Protein AF-A0A351L209-F1 (afdb_monomer_lite)

pLDDT: mean 91.15, std 6.73, range [57.88, 97.81]

Secondary structure (DSSP, 8-state):
-EEEEEEGGGEEEEEE-SSTTEEEEEESSGGGSS--EEEEEEEHHHHHHHHHHHHHTTSGGG--EEEEEESSPPEEEEETTEEEEEEEEEEEEEEE--

Foldseek 3Di:
DDKDKDKLLQFDDWAQDPPNQWIKTWGACGVVPRAIEIAGGDGNVVSVVSVVLNVVVVPVQSIWMKMFDWPDDWDWDADPVGIHTYTYGHPDIDTDDD

Radius of gyration: 12.68 Å; chains: 1; bounding box: 31×31×28 Å

Sequence (98 aa):
MQSIITKTSQVAKVEFKTDPNSSNVAFKNWNNTGKVLLIANVPSGIASTLALLAQYTPFPFFDKELYIEIEQNPVEAKDTSGSYYVTKYGGRIEIRNY

Structure (mmCIF, N/CA/C/O backbone):
data_AF-A0A351L209-F1
#
_entry.id   AF-A0A351L209-F1
#
loop_
_atom_site.group_PDB
_atom_site.id
_atom_site.type_symbol
_atom_site.label_atom_id
_atom_site.label_alt_id
_atom_site.label_comp_id
_atom_site.label_asym_id
_atom_site.label_entity_id
_atom_site.label_seq_id
_atom_site.pdbx_PDB_ins_code
_atom_site.Cartn_x
_atom_site.Cartn_y
_atom_site.Cartn_z
_atom_site.occupancy
_atom_site.B_iso_or_equiv
_atom_site.auth_seq_id
_atom_site.auth_comp_id
_atom_site.auth_asym_id
_atom_site.auth_atom_id
_atom_site.pdbx_PDB_model_num
ATOM 1 N N . MET A 1 1 ? 10.228 -10.129 9.380 1.00 81.44 1 MET A N 1
ATOM 2 C CA . MET A 1 1 ? 9.034 -10.021 8.523 1.00 81.44 1 MET A CA 1
ATOM 3 C C . MET A 1 1 ? 7.803 -9.958 9.402 1.00 81.44 1 MET A C 1
ATOM 5 O O . MET A 1 1 ? 7.702 -10.735 10.346 1.00 81.44 1 MET A O 1
ATOM 9 N N . GLN A 1 2 ? 6.922 -9.006 9.121 1.00 90.19 2 GLN A N 1
ATOM 10 C CA . GLN A 1 2 ? 5.646 -8.803 9.805 1.00 90.19 2 GLN A CA 1
ATOM 11 C C . GLN A 1 2 ? 4.546 -8.716 8.746 1.00 90.19 2 GLN A C 1
ATOM 13 O O . GLN A 1 2 ? 4.808 -8.325 7.611 1.00 90.19 2 GLN A O 1
ATOM 18 N N . SER A 1 3 ? 3.315 -9.047 9.118 1.00 91.12 3 SER A N 1
ATOM 19 C CA . SER A 1 3 ? 2.140 -8.792 8.298 1.00 91.12 3 SER A CA 1
ATOM 20 C C . SER A 1 3 ? 1.315 -7.626 8.814 1.00 91.12 3 SER A C 1
ATOM 22 O O . SER A 1 3 ? 1.124 -7.474 10.022 1.00 91.12 3 SER A O 1
ATOM 24 N N . ILE A 1 4 ? 0.748 -6.868 7.888 1.00 92.62 4 ILE A N 1
ATOM 25 C CA . ILE A 1 4 ? -0.236 -5.833 8.172 1.00 92.62 4 ILE A CA 1
ATOM 26 C C . ILE A 1 4 ? -1.544 -6.170 7.462 1.00 92.62 4 ILE A C 1
ATOM 28 O O . ILE A 1 4 ? -1.541 -6.727 6.363 1.00 92.62 4 ILE A O 1
ATOM 32 N N . ILE A 1 5 ? -2.657 -5.821 8.100 1.00 93.06 5 ILE A N 1
ATOM 33 C CA . ILE A 1 5 ? -3.994 -5.962 7.529 1.00 93.06 5 ILE A CA 1
ATOM 34 C C . ILE A 1 5 ? -4.546 -4.559 7.306 1.00 93.06 5 ILE A C 1
ATOM 36 O O . ILE A 1 5 ? -4.507 -3.711 8.196 1.00 93.06 5 ILE A O 1
ATOM 40 N N . THR A 1 6 ? -5.023 -4.305 6.096 1.00 92.50 6 THR A N 1
ATOM 41 C CA . THR A 1 6 ? -5.639 -3.038 5.701 1.00 92.50 6 THR A CA 1
ATOM 42 C C . THR A 1 6 ? -6.752 -3.306 4.692 1.00 92.50 6 THR A C 1
ATOM 44 O O . THR A 1 6 ? -7.186 -4.445 4.527 1.00 92.50 6 THR A O 1
ATOM 47 N N . LYS A 1 7 ? -7.257 -2.268 4.030 1.00 92.44 7 LYS A N 1
ATOM 48 C CA . LYS A 1 7 ? -8.288 -2.388 2.999 1.00 92.44 7 LYS A CA 1
ATOM 49 C C . LYS A 1 7 ? -7.912 -1.618 1.750 1.00 92.44 7 LYS A C 1
ATOM 51 O O . LYS A 1 7 ? -7.161 -0.644 1.815 1.00 92.44 7 LYS A O 1
ATOM 56 N N . THR A 1 8 ? -8.478 -2.009 0.617 1.00 92.38 8 THR A N 1
ATOM 57 C CA . THR A 1 8 ? -8.318 -1.277 -0.646 1.00 92.38 8 THR A CA 1
ATOM 58 C C . THR A 1 8 ? -8.766 0.180 -0.531 1.00 92.38 8 THR A C 1
ATOM 60 O O . THR A 1 8 ? -8.112 1.057 -1.086 1.00 92.38 8 THR A O 1
ATOM 63 N N . SER A 1 9 ? -9.796 0.474 0.269 1.00 91.81 9 SER A N 1
ATOM 64 C CA . SER A 1 9 ? -10.272 1.836 0.543 1.00 91.81 9 SER A CA 1
ATOM 65 C C . SER A 1 9 ? -9.261 2.701 1.292 1.00 91.81 9 SER A C 1
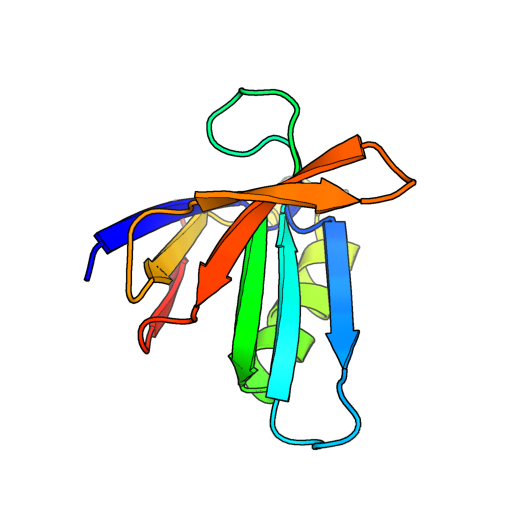ATOM 67 O O . SER A 1 9 ? -9.386 3.930 1.301 1.00 91.81 9 SER A O 1
ATOM 69 N N . GLN A 1 10 ? -8.261 2.083 1.927 1.00 93.56 10 GLN A N 1
ATOM 70 C CA . GLN A 1 10 ? -7.171 2.778 2.603 1.00 93.56 10 GLN A CA 1
ATOM 71 C C . GLN A 1 10 ? -6.022 3.126 1.662 1.00 93.56 10 GLN A C 1
ATOM 73 O O . GLN A 1 10 ? -5.192 3.943 2.042 1.00 93.56 10 GLN A O 1
ATOM 78 N N . VAL A 1 11 ? -5.963 2.581 0.444 1.00 94.88 11 VAL A N 1
ATOM 79 C CA . VAL A 1 11 ? -4.959 2.998 -0.543 1.00 94.88 11 VAL A CA 1
ATOM 80 C C . VAL A 1 11 ? -5.184 4.479 -0.862 1.00 94.88 11 VAL A C 1
ATOM 82 O O . VAL A 1 11 ? -6.247 4.882 -1.328 1.00 94.88 11 VAL A O 1
ATOM 85 N N . ALA A 1 12 ? -4.185 5.301 -0.559 1.00 93.56 12 ALA A N 1
ATOM 86 C CA . ALA A 1 12 ? -4.230 6.749 -0.718 1.00 93.56 12 ALA A CA 1
ATOM 87 C C . ALA A 1 12 ? -3.535 7.200 -2.003 1.00 93.56 12 AL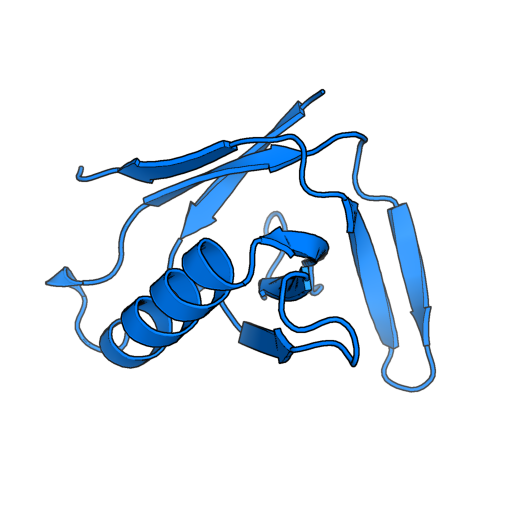A A C 1
ATOM 89 O O . ALA A 1 12 ? -4.030 8.084 -2.698 1.00 93.56 12 ALA A O 1
ATOM 90 N N . LYS A 1 13 ? -2.376 6.607 -2.312 1.00 93.94 13 LYS A N 1
ATOM 91 C CA . LYS A 1 13 ? -1.565 6.980 -3.473 1.00 93.94 13 LYS A CA 1
ATOM 92 C C . LYS A 1 13 ? -0.687 5.818 -3.923 1.00 93.94 13 LYS A C 1
ATOM 94 O O . LYS A 1 13 ? -0.191 5.059 -3.093 1.00 93.94 13 LYS A O 1
ATOM 99 N N . VAL A 1 14 ? -0.459 5.728 -5.229 1.00 96.19 14 VAL A N 1
ATOM 100 C CA . VAL A 1 14 ? 0.579 4.887 -5.832 1.00 96.19 14 VAL A CA 1
ATOM 101 C C . VAL A 1 14 ? 1.531 5.794 -6.599 1.00 96.19 14 VAL A C 1
ATOM 103 O O . VAL A 1 14 ? 1.097 6.595 -7.423 1.00 96.19 14 VAL A O 1
ATOM 106 N N . GLU A 1 15 ? 2.822 5.689 -6.304 1.00 95.31 15 GLU A N 1
ATOM 107 C CA . GLU A 1 15 ? 3.876 6.483 -6.931 1.00 95.31 15 GLU A CA 1
ATOM 108 C C . GLU A 1 15 ? 4.838 5.559 -7.672 1.00 95.31 15 GLU A C 1
ATOM 110 O O . GLU A 1 15 ? 5.587 4.796 -7.058 1.00 95.31 15 GLU A O 1
ATOM 115 N N . PHE A 1 16 ? 4.821 5.629 -9.001 1.00 93.94 16 PHE A N 1
ATOM 116 C CA . PHE A 1 16 ? 5.795 4.932 -9.833 1.00 93.94 16 PHE A CA 1
ATOM 117 C C . PHE A 1 16 ? 7.146 5.640 -9.745 1.00 93.94 16 PHE A C 1
ATOM 119 O O . PHE A 1 16 ? 7.221 6.869 -9.813 1.00 93.94 16 PHE A O 1
ATOM 126 N N . LYS A 1 17 ? 8.213 4.863 -9.559 1.00 93.00 17 LYS A N 1
ATOM 127 C CA . LYS A 1 17 ? 9.579 5.386 -9.494 1.00 93.00 17 LYS A CA 1
ATOM 128 C C . LYS A 1 17 ? 10.178 5.444 -10.900 1.00 93.00 17 LYS A C 1
ATOM 130 O O . LYS A 1 17 ? 9.614 4.921 -11.855 1.00 93.00 17 LYS A O 1
ATOM 135 N N . THR A 1 18 ? 11.359 6.051 -11.012 1.00 93.81 18 THR A N 1
ATOM 136 C CA . THR A 1 18 ? 12.147 6.038 -12.256 1.00 93.81 18 THR A CA 1
ATOM 137 C C . THR A 1 18 ? 12.484 4.615 -12.707 1.00 93.81 18 THR A C 1
ATOM 139 O O . THR A 1 18 ? 12.550 4.357 -13.903 1.00 93.81 18 THR A O 1
ATOM 142 N N . ASP A 1 19 ? 12.676 3.692 -11.758 1.00 93.56 19 ASP A N 1
ATOM 143 C CA . ASP A 1 19 ? 12.684 2.258 -12.050 1.00 93.56 19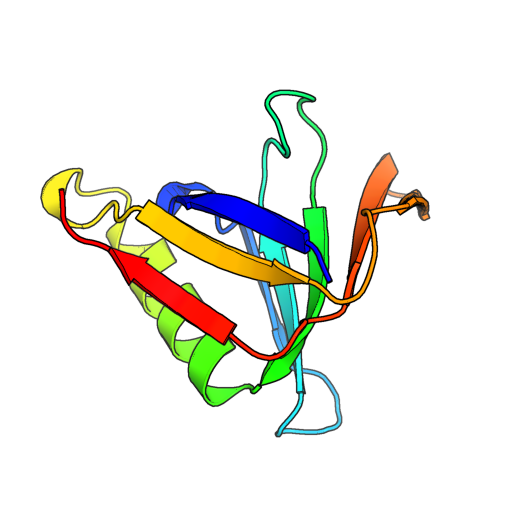 ASP A CA 1
ATOM 144 C C . ASP A 1 19 ? 11.240 1.782 -12.292 1.00 93.56 19 ASP A C 1
ATOM 146 O O . ASP A 1 19 ? 10.446 1.782 -11.344 1.00 93.56 19 ASP A O 1
ATOM 150 N N . PRO A 1 20 ? 10.895 1.349 -13.520 1.00 91.81 20 PRO A N 1
ATOM 151 C CA . PRO A 1 20 ? 9.530 0.979 -13.886 1.00 91.81 20 PRO A CA 1
ATOM 152 C C . PRO A 1 20 ? 9.036 -0.304 -13.209 1.00 91.81 20 PRO A C 1
ATOM 154 O O . PRO A 1 20 ? 7.850 -0.613 -13.300 1.00 91.81 20 PRO A O 1
ATOM 157 N N . ASN A 1 21 ? 9.916 -1.063 -12.549 1.00 95.19 21 ASN A N 1
ATOM 158 C CA . ASN A 1 21 ? 9.541 -2.280 -11.829 1.00 95.19 21 ASN A CA 1
ATOM 159 C C . ASN A 1 21 ? 9.206 -2.018 -10.356 1.00 95.19 21 ASN A C 1
ATOM 161 O O . ASN A 1 21 ? 8.769 -2.932 -9.651 1.00 95.19 21 ASN A O 1
ATOM 165 N N . SER A 1 22 ? 9.420 -0.789 -9.879 1.00 94.88 22 SER A N 1
ATOM 166 C CA . SER A 1 22 ? 9.335 -0.428 -8.471 1.00 94.88 22 SER A CA 1
ATOM 167 C C . SER A 1 22 ? 8.399 0.757 -8.250 1.00 94.88 22 SER A C 1
ATOM 169 O O . SER A 1 22 ? 8.405 1.761 -8.964 1.00 94.88 22 SER A O 1
ATOM 171 N N . SER A 1 23 ? 7.566 0.671 -7.223 1.00 97.81 23 SER A N 1
ATOM 172 C CA . SER A 1 23 ? 6.623 1.726 -6.859 1.00 97.81 23 SER A CA 1
ATOM 173 C C . SER A 1 23 ? 6.514 1.859 -5.348 1.00 97.81 23 SER A C 1
ATOM 175 O O . SER A 1 23 ? 6.813 0.928 -4.601 1.00 97.81 23 SER A O 1
ATOM 177 N N . ASN A 1 24 ? 6.077 3.024 -4.888 1.00 96.94 24 ASN A N 1
ATOM 178 C CA . ASN A 1 24 ? 5.668 3.214 -3.506 1.00 96.94 24 ASN A CA 1
ATOM 179 C C . ASN A 1 24 ? 4.143 3.188 -3.430 1.00 96.94 24 ASN A C 1
ATOM 181 O O . ASN A 1 24 ? 3.462 3.734 -4.300 1.00 96.94 24 ASN A O 1
ATOM 185 N N . VAL A 1 25 ? 3.604 2.577 -2.381 1.00 97.31 25 VAL A N 1
ATOM 186 C CA . VAL A 1 25 ? 2.162 2.560 -2.119 1.00 97.31 25 VAL A CA 1
ATOM 187 C C . VAL A 1 25 ? 1.912 3.178 -0.754 1.00 97.31 25 VAL A C 1
ATOM 189 O O . VAL A 1 25 ? 2.467 2.732 0.248 1.00 97.31 25 VAL A O 1
ATOM 192 N N . ALA A 1 26 ? 1.084 4.215 -0.721 1.00 96.25 26 ALA A N 1
ATOM 193 C CA . ALA A 1 26 ? 0.682 4.897 0.494 1.00 96.25 26 ALA A CA 1
ATOM 194 C C . ALA A 1 26 ? -0.715 4.442 0.921 1.00 96.25 26 ALA A C 1
ATOM 196 O O . ALA A 1 26 ? -1.641 4.411 0.108 1.00 96.25 26 ALA A O 1
ATOM 197 N N . PHE A 1 27 ? -0.876 4.159 2.208 1.00 95.50 27 PHE A N 1
ATOM 198 C CA . PHE A 1 27 ? -2.139 3.835 2.855 1.00 95.50 27 PHE A CA 1
ATOM 199 C C . PHE A 1 27 ? -2.477 4.920 3.874 1.00 95.50 27 PHE A C 1
ATOM 201 O O . PHE A 1 27 ? -1.634 5.283 4.693 1.00 95.50 27 PHE A O 1
ATOM 208 N N . LYS A 1 28 ? -3.698 5.450 3.847 1.00 94.38 28 LYS A N 1
ATOM 209 C CA . LYS A 1 28 ? -4.183 6.384 4.868 1.00 94.38 28 LYS A CA 1
ATOM 210 C C . LYS A 1 28 ? -4.549 5.640 6.154 1.00 94.38 28 LYS A C 1
ATOM 212 O O . LYS A 1 28 ? -4.774 4.433 6.142 1.00 94.38 28 LYS A O 1
ATOM 217 N N . ASN A 1 29 ? -4.616 6.392 7.250 1.00 89.94 29 ASN A N 1
ATOM 218 C CA . ASN A 1 29 ? -5.079 5.933 8.558 1.00 89.94 29 ASN A CA 1
ATOM 219 C C . ASN A 1 29 ? -4.418 4.629 9.054 1.00 89.94 29 ASN A C 1
ATOM 221 O O . ASN A 1 29 ? -5.084 3.705 9.526 1.00 89.94 29 ASN A O 1
ATOM 225 N N . TRP A 1 30 ? -3.089 4.559 8.954 1.00 89.50 30 TRP A N 1
ATOM 226 C CA . TRP A 1 30 ? -2.296 3.438 9.445 1.00 89.50 30 TRP A CA 1
ATOM 227 C C . TRP A 1 30 ? -2.644 3.107 10.893 1.00 89.50 30 TRP A C 1
ATOM 229 O O . TRP A 1 30 ? -2.493 3.961 11.764 1.00 89.50 30 TRP A O 1
ATOM 239 N N . ASN A 1 31 ? -3.094 1.877 11.149 1.00 85.81 31 ASN A N 1
ATOM 240 C CA . ASN A 1 31 ? -3.439 1.377 12.481 1.00 85.81 31 ASN A CA 1
ATOM 241 C C . ASN A 1 31 ? -4.308 2.350 13.310 1.00 85.81 31 ASN A C 1
ATOM 243 O O . ASN A 1 31 ? -4.088 2.527 14.506 1.00 85.81 31 ASN A O 1
ATOM 247 N N . ASN A 1 32 ? -5.251 3.040 12.656 1.00 85.50 32 ASN A N 1
ATOM 248 C CA . ASN A 1 32 ? -6.116 4.061 13.263 1.00 85.50 32 ASN A CA 1
ATOM 249 C C . ASN A 1 32 ? -5.375 5.239 13.926 1.00 85.50 32 ASN A C 1
ATOM 251 O O . ASN A 1 32 ? -5.934 5.938 14.766 1.00 85.50 32 ASN A O 1
ATOM 255 N N . THR A 1 33 ? -4.120 5.488 13.544 1.00 85.81 33 THR A N 1
ATOM 256 C CA . THR A 1 33 ? -3.312 6.605 14.062 1.00 85.81 33 THR A CA 1
ATOM 257 C C . THR A 1 33 ? -3.619 7.939 13.377 1.00 85.81 33 THR A C 1
ATOM 259 O O . THR A 1 33 ? -3.053 8.962 13.754 1.00 85.81 33 THR A O 1
ATOM 262 N N . GLY A 1 34 ? -4.437 7.942 12.317 1.00 87.69 34 GLY A N 1
ATOM 263 C CA . GLY A 1 34 ? -4.627 9.096 11.434 1.00 87.69 34 GLY A CA 1
ATOM 264 C C . GLY A 1 34 ? -3.433 9.402 10.518 1.00 87.69 34 GLY A C 1
ATOM 265 O O . GLY A 1 34 ? -3.553 10.250 9.637 1.00 87.69 34 GLY A O 1
ATOM 266 N N . LYS A 1 35 ? -2.294 8.709 10.670 1.00 91.38 35 LYS A N 1
ATOM 267 C CA . LYS A 1 35 ? -1.094 8.908 9.842 1.00 91.38 35 LYS A CA 1
ATOM 268 C C . LYS A 1 35 ? -1.108 8.030 8.590 1.00 91.38 35 LYS A C 1
ATOM 270 O O . LYS A 1 35 ? -1.810 7.023 8.518 1.00 91.38 35 LYS A O 1
ATOM 275 N N . VAL A 1 36 ? -0.309 8.412 7.598 1.00 95.25 36 VAL A N 1
ATOM 276 C CA . VAL A 1 36 ? -0.075 7.616 6.384 1.00 95.25 36 VAL A CA 1
ATOM 277 C C . VAL A 1 36 ? 0.975 6.538 6.660 1.00 95.25 36 VAL A C 1
ATOM 279 O O . VAL A 1 36 ? 1.947 6.801 7.362 1.00 95.25 36 VAL A O 1
ATOM 282 N N . LEU A 1 37 ? 0.800 5.347 6.090 1.00 95.56 37 LEU A N 1
ATOM 283 C CA . LEU A 1 37 ? 1.847 4.336 5.938 1.00 95.56 37 LEU A CA 1
ATOM 284 C C . LEU A 1 37 ? 2.314 4.300 4.483 1.00 95.56 37 LEU A C 1
ATOM 286 O O . LEU A 1 37 ? 1.516 4.049 3.587 1.00 95.56 37 LEU A O 1
ATOM 290 N N . LEU A 1 38 ? 3.609 4.472 4.256 1.00 95.94 38 LEU A N 1
ATOM 291 C CA . LEU A 1 38 ? 4.276 4.308 2.974 1.00 95.94 38 LEU A CA 1
ATOM 292 C C . LEU A 1 38 ? 4.985 2.951 2.925 1.00 95.94 38 LEU A C 1
ATOM 294 O O . LEU A 1 38 ? 5.874 2.677 3.732 1.00 95.94 38 LEU A O 1
ATOM 298 N N . ILE A 1 39 ? 4.628 2.115 1.955 1.00 96.81 39 ILE A N 1
ATOM 299 C CA . ILE A 1 39 ? 5.337 0.872 1.649 1.00 96.81 39 ILE A CA 1
ATOM 300 C C . ILE A 1 39 ? 6.180 1.111 0.403 1.00 96.81 39 ILE A C 1
ATOM 302 O O . ILE A 1 39 ? 5.652 1.316 -0.691 1.00 96.81 39 ILE A O 1
ATOM 306 N N . ALA A 1 40 ? 7.496 1.115 0.583 1.00 96.25 40 ALA A N 1
ATOM 307 C CA . ALA A 1 40 ? 8.450 1.340 -0.486 1.00 96.25 40 ALA A CA 1
ATOM 308 C C . ALA A 1 40 ? 8.764 0.053 -1.258 1.00 96.25 40 ALA A C 1
ATOM 310 O O . ALA A 1 40 ? 8.745 -1.049 -0.702 1.00 96.25 40 ALA A O 1
ATOM 311 N N . ASN A 1 41 ? 9.145 0.232 -2.523 1.00 96.31 41 ASN A N 1
ATOM 312 C CA . ASN A 1 41 ? 9.627 -0.818 -3.424 1.00 96.31 41 ASN A CA 1
ATOM 313 C C . ASN A 1 41 ? 8.631 -1.967 -3.669 1.00 96.31 41 ASN A C 1
ATOM 315 O O . ASN A 1 41 ? 9.028 -3.117 -3.844 1.00 96.31 41 ASN A O 1
ATOM 319 N N . VAL A 1 42 ? 7.337 -1.658 -3.706 1.00 97.25 42 VAL A N 1
ATOM 320 C CA . VAL A 1 42 ? 6.303 -2.596 -4.146 1.00 97.25 42 VAL A CA 1
ATOM 321 C C . VAL A 1 42 ? 6.463 -2.838 -5.655 1.00 97.25 42 VAL A C 1
ATOM 323 O O . VAL A 1 42 ? 6.592 -1.863 -6.401 1.00 97.25 42 VAL A O 1
ATOM 326 N N . PRO A 1 43 ? 6.425 -4.094 -6.137 1.00 97.25 43 PRO A N 1
ATOM 327 C CA . PRO A 1 43 ? 6.432 -4.388 -7.565 1.00 97.25 43 PRO A CA 1
ATOM 328 C C . PRO A 1 43 ? 5.316 -3.650 -8.312 1.00 97.25 43 PRO A C 1
ATOM 330 O O . PRO A 1 43 ? 4.150 -3.691 -7.907 1.00 97.25 43 PRO A O 1
ATOM 333 N N . SER A 1 44 ? 5.649 -3.005 -9.429 1.00 95.69 44 SER A N 1
ATOM 334 C CA . SER A 1 44 ? 4.720 -2.106 -10.130 1.00 95.69 44 SER A CA 1
ATOM 335 C C . SER A 1 44 ? 3.448 -2.780 -10.647 1.00 95.69 44 SER A C 1
ATOM 337 O O . SER A 1 44 ? 2.398 -2.139 -10.678 1.00 95.69 44 SER A O 1
ATOM 339 N N . GLY A 1 45 ? 3.486 -4.075 -10.978 1.00 95.31 45 GLY A N 1
ATOM 340 C CA . GLY A 1 45 ? 2.278 -4.835 -11.329 1.00 95.31 45 GLY A CA 1
ATOM 341 C C . GLY A 1 45 ?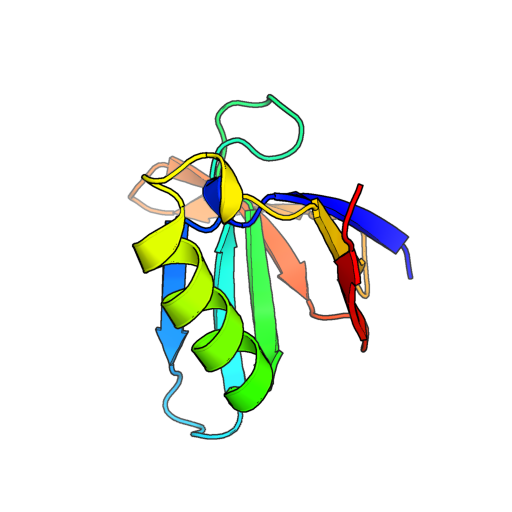 1.280 -4.935 -10.166 1.00 95.31 45 GLY A C 1
ATOM 342 O O . GLY A 1 45 ? 0.076 -4.733 -10.346 1.00 95.31 45 GLY A O 1
ATOM 343 N N . ILE A 1 46 ? 1.782 -5.153 -8.946 1.00 95.19 46 ILE A N 1
ATOM 344 C CA . ILE A 1 46 ? 0.957 -5.178 -7.732 1.00 95.19 46 ILE A CA 1
ATOM 345 C C . ILE A 1 46 ? 0.442 -3.770 -7.428 1.00 95.19 46 ILE A C 1
ATOM 347 O O . ILE A 1 46 ? -0.750 -3.583 -7.194 1.00 95.19 46 ILE A O 1
ATOM 351 N N . ALA A 1 47 ? 1.319 -2.765 -7.494 1.00 96.00 47 ALA A N 1
ATOM 352 C CA . ALA A 1 47 ? 0.953 -1.376 -7.238 1.00 96.00 47 ALA A CA 1
ATOM 353 C C . ALA A 1 47 ? -0.133 -0.869 -8.208 1.00 96.00 47 ALA A C 1
ATOM 355 O O . ALA A 1 47 ? -1.088 -0.226 -7.780 1.00 96.00 47 ALA A O 1
ATOM 356 N N . SER A 1 48 ? -0.047 -1.230 -9.492 1.00 95.00 48 SER A N 1
ATOM 357 C CA . SER A 1 48 ? -1.063 -0.902 -10.505 1.00 95.00 48 SER A CA 1
ATOM 358 C C . SER A 1 48 ? -2.411 -1.555 -10.199 1.00 95.00 48 SER A C 1
ATOM 360 O O . SER A 1 48 ? -3.454 -0.914 -10.306 1.00 95.00 48 SER A O 1
ATOM 362 N N . THR A 1 49 ? -2.391 -2.813 -9.752 1.00 93.06 49 THR A N 1
ATOM 363 C CA . THR A 1 49 ? -3.604 -3.528 -9.328 1.00 93.06 49 THR A CA 1
ATOM 364 C C . THR A 1 49 ? -4.252 -2.841 -8.125 1.00 93.06 49 THR A C 1
ATOM 366 O O . THR A 1 49 ? -5.461 -2.623 -8.113 1.00 93.06 49 THR A O 1
ATOM 369 N N . LEU A 1 50 ? -3.453 -2.430 -7.136 1.00 93.75 50 LEU A N 1
ATOM 370 C CA . LEU A 1 50 ? -3.949 -1.685 -5.977 1.00 93.75 50 LEU A CA 1
ATOM 371 C C . LEU A 1 50 ? -4.511 -0.312 -6.363 1.00 93.75 50 LEU A C 1
ATOM 373 O O . LEU A 1 50 ? -5.549 0.071 -5.833 1.00 93.75 50 LEU A O 1
ATOM 377 N N . ALA A 1 51 ? -3.876 0.405 -7.296 1.00 93.19 51 ALA A N 1
ATOM 378 C CA . ALA A 1 51 ? -4.387 1.678 -7.805 1.00 93.19 51 ALA A CA 1
ATOM 379 C C . ALA A 1 51 ? -5.761 1.510 -8.469 1.00 93.19 51 ALA A C 1
ATOM 381 O O . ALA A 1 51 ? -6.673 2.291 -8.200 1.00 93.19 51 ALA A O 1
ATOM 382 N N . LEU A 1 52 ? -5.922 0.468 -9.291 1.00 91.62 52 LEU A N 1
ATOM 383 C CA . LEU A 1 52 ? -7.193 0.149 -9.934 1.00 91.62 52 LEU A CA 1
ATOM 384 C C . LEU A 1 52 ? -8.276 -0.163 -8.895 1.00 91.62 52 LEU A C 1
ATOM 386 O O . LEU A 1 52 ? -9.354 0.420 -8.935 1.00 91.62 52 LEU A O 1
ATOM 390 N N . LEU A 1 53 ? -7.983 -1.041 -7.931 1.00 89.31 53 LEU A N 1
ATOM 391 C CA . LEU A 1 53 ? -8.934 -1.401 -6.876 1.00 89.31 53 LEU A CA 1
ATOM 392 C C . LEU A 1 53 ? -9.330 -0.190 -6.027 1.00 89.31 53 LEU A C 1
ATOM 394 O O . LEU A 1 53 ? -10.512 -0.006 -5.747 1.00 89.31 53 LEU A O 1
ATOM 398 N N . ALA A 1 54 ? -8.371 0.673 -5.681 1.00 89.81 54 ALA A N 1
ATOM 399 C CA . ALA A 1 54 ? -8.621 1.896 -4.924 1.00 89.81 54 ALA A CA 1
ATOM 400 C C . ALA A 1 54 ? -9.656 2.805 -5.606 1.00 89.81 54 ALA A C 1
ATOM 402 O O . ALA A 1 54 ? -10.529 3.346 -4.929 1.00 89.81 54 ALA A O 1
ATOM 403 N N . GLN A 1 55 ? -9.619 2.928 -6.938 1.00 86.81 55 GLN A N 1
ATOM 404 C CA . GLN A 1 55 ? -10.590 3.732 -7.692 1.00 86.81 55 GLN A CA 1
ATOM 405 C C . GLN A 1 55 ? -12.023 3.187 -7.613 1.00 86.81 55 GLN A C 1
ATOM 407 O O . GLN A 1 55 ? -12.968 3.972 -7.659 1.00 86.81 55 GLN A O 1
ATOM 412 N N . TYR A 1 56 ? -12.198 1.872 -7.455 1.00 84.44 56 TYR A N 1
ATOM 413 C CA . TYR A 1 56 ? -13.518 1.242 -7.344 1.00 84.44 56 TYR A CA 1
ATOM 414 C C . TYR A 1 56 ? -14.047 1.153 -5.906 1.00 84.44 56 TYR A C 1
ATOM 416 O O . TYR A 1 56 ? -15.229 0.883 -5.709 1.00 84.44 56 TYR A O 1
ATOM 424 N N . THR A 1 57 ? -13.226 1.447 -4.893 1.00 79.62 57 THR A N 1
ATOM 425 C CA . THR A 1 57 ? -13.640 1.390 -3.477 1.00 79.62 57 THR A CA 1
ATOM 426 C C . THR A 1 57 ? -14.769 2.327 -3.028 1.00 79.62 57 THR A C 1
ATOM 428 O O . THR A 1 57 ? -15.374 2.010 -2.001 1.00 79.62 57 THR A O 1
ATOM 431 N N . PRO A 1 58 ? -15.147 3.420 -3.733 1.00 74.50 58 PRO A N 1
ATOM 432 C CA . PRO A 1 58 ? -16.382 4.146 -3.417 1.00 74.50 58 PRO A CA 1
ATOM 433 C C . PRO A 1 58 ? -17.635 3.259 -3.466 1.00 74.50 58 PRO A C 1
ATOM 435 O O . PRO A 1 58 ? -18.650 3.587 -2.858 1.00 74.50 58 PRO A O 1
ATOM 438 N N . PHE A 1 59 ? -17.560 2.121 -4.159 1.00 77.25 59 PHE A N 1
ATOM 439 C CA . PHE A 1 59 ? -18.580 1.087 -4.152 1.00 77.25 59 PHE A CA 1
ATOM 440 C C . PHE A 1 59 ? -18.237 0.028 -3.083 1.00 77.25 59 PHE A C 1
ATOM 442 O O . PHE A 1 59 ? -17.256 -0.702 -3.249 1.00 77.25 59 PHE A O 1
ATOM 449 N N . PRO A 1 60 ? -19.045 -0.128 -2.012 1.00 71.25 60 PRO A N 1
ATOM 450 C CA . PRO A 1 60 ? -18.706 -0.972 -0.857 1.00 71.25 60 PRO A CA 1
ATOM 451 C C . PRO A 1 60 ? -18.370 -2.431 -1.198 1.00 71.25 60 PRO A C 1
ATOM 453 O O . PRO A 1 60 ? -17.542 -3.048 -0.538 1.00 71.25 60 PRO A O 1
ATOM 456 N N . PHE A 1 61 ? -18.969 -2.977 -2.260 1.00 73.94 61 PHE A N 1
ATOM 457 C CA . PHE A 1 61 ? -18.741 -4.351 -2.726 1.00 73.94 61 PHE A CA 1
ATOM 458 C C . PHE A 1 61 ? -17.312 -4.610 -3.237 1.00 73.94 61 PHE A C 1
ATOM 460 O O . PHE A 1 61 ? -16.868 -5.762 -3.299 1.00 73.94 61 PHE A O 1
ATOM 467 N N . PHE A 1 62 ? -16.595 -3.547 -3.606 1.00 80.69 62 PHE A N 1
ATOM 468 C CA . PHE A 1 62 ? -15.226 -3.608 -4.105 1.00 80.69 62 PHE A CA 1
ATOM 469 C C . PHE A 1 62 ? -14.188 -3.297 -3.027 1.00 80.69 62 PHE A C 1
ATOM 471 O O . PHE A 1 62 ? -13.000 -3.437 -3.309 1.00 80.69 62 PHE A O 1
ATOM 478 N N . ASP A 1 63 ? -14.597 -2.925 -1.805 1.00 88.94 63 ASP A N 1
ATOM 479 C CA . ASP A 1 63 ? -13.639 -2.774 -0.714 1.00 88.94 63 ASP A CA 1
ATOM 480 C C . ASP A 1 63 ? -13.216 -4.150 -0.185 1.00 88.94 63 ASP A C 1
ATOM 482 O O . ASP A 1 63 ? -13.999 -4.877 0.429 1.00 88.94 63 ASP A O 1
ATOM 486 N N . LYS A 1 64 ? -11.971 -4.530 -0.468 1.00 89.81 64 LYS A N 1
ATOM 487 C CA . LYS A 1 64 ? -11.378 -5.815 -0.098 1.00 89.81 64 LYS A CA 1
ATOM 488 C C . LYS A 1 64 ? -10.378 -5.656 1.031 1.00 89.81 64 LYS A C 1
ATOM 490 O O . LYS A 1 64 ? -9.692 -4.636 1.132 1.00 89.81 64 LYS A O 1
ATOM 495 N N . GLU A 1 65 ? -10.268 -6.694 1.855 1.00 92.25 65 GLU A N 1
ATOM 496 C CA . GLU A 1 65 ? -9.176 -6.797 2.817 1.00 92.25 65 GLU A CA 1
ATOM 497 C C . GLU A 1 65 ? -7.866 -7.049 2.064 1.00 92.25 65 GLU A C 1
ATOM 499 O O . GLU A 1 65 ? -7.807 -7.824 1.107 1.00 92.25 65 GLU A O 1
ATOM 504 N N . LEU A 1 66 ? -6.814 -6.372 2.507 1.00 93.81 66 LEU A N 1
ATOM 505 C CA . LEU A 1 66 ? -5.459 -6.539 2.017 1.00 93.81 66 LEU A CA 1
ATOM 506 C C . LEU A 1 66 ? -4.591 -7.071 3.152 1.00 93.81 66 LEU A C 1
ATOM 508 O O . LEU A 1 66 ? -4.460 -6.418 4.188 1.00 93.81 66 LEU A O 1
ATOM 512 N N . TYR A 1 67 ? -3.963 -8.221 2.932 1.00 95.19 67 TYR A N 1
ATOM 513 C CA . TYR A 1 67 ? -2.897 -8.734 3.787 1.00 95.19 67 TYR A CA 1
ATOM 514 C C . TYR A 1 67 ? -1.558 -8.451 3.114 1.00 95.19 67 TYR A C 1
ATOM 516 O O . TYR A 1 67 ? -1.349 -8.841 1.967 1.00 95.19 67 TYR A O 1
ATOM 524 N N . ILE A 1 68 ? -0.656 -7.754 3.800 1.00 95.12 68 ILE A N 1
ATOM 525 C CA . ILE A 1 68 ? 0.600 -7.275 3.216 1.00 95.12 68 ILE A CA 1
ATOM 526 C C . ILE A 1 68 ? 1.763 -7.687 4.115 1.00 95.12 68 ILE A C 1
ATOM 528 O O . ILE A 1 68 ? 1.780 -7.356 5.299 1.00 95.12 68 ILE A O 1
ATOM 532 N N . GLU A 1 69 ? 2.748 -8.384 3.559 1.00 96.50 69 GLU A N 1
ATOM 533 C CA . GLU A 1 69 ? 4.009 -8.673 4.242 1.00 96.50 69 GLU A CA 1
ATOM 534 C C . GLU A 1 69 ? 4.975 -7.496 4.079 1.00 96.50 69 GLU A C 1
ATOM 536 O O . GLU A 1 69 ? 5.132 -6.942 2.988 1.00 96.50 69 GLU A O 1
ATOM 541 N N . ILE A 1 70 ? 5.626 -7.116 5.177 1.00 96.06 70 ILE A N 1
ATOM 542 C CA . ILE A 1 70 ? 6.610 -6.033 5.250 1.00 96.06 70 ILE A CA 1
ATOM 543 C C . ILE A 1 70 ? 7.915 -6.541 5.874 1.00 96.06 70 ILE A C 1
ATOM 545 O O . ILE A 1 70 ? 7.911 -7.409 6.757 1.00 96.06 70 ILE A O 1
ATOM 549 N N . GLU A 1 71 ? 9.051 -6.014 5.408 1.00 93.56 71 GLU A N 1
ATOM 550 C CA . GLU A 1 71 ? 10.381 -6.478 5.846 1.00 93.56 71 GLU A CA 1
ATOM 551 C C . GLU A 1 71 ? 10.606 -6.217 7.342 1.00 93.56 71 GLU A C 1
ATOM 553 O O . GLU A 1 71 ? 11.065 -7.095 8.082 1.00 93.56 71 GLU A O 1
ATOM 558 N N . GLN A 1 72 ? 10.211 -5.024 7.789 1.00 89.62 72 GLN A N 1
ATOM 559 C CA . GLN A 1 72 ? 10.444 -4.499 9.131 1.00 89.62 72 GLN A CA 1
ATOM 560 C C . GLN A 1 72 ? 9.236 -3.719 9.653 1.00 89.62 72 GLN A C 1
ATOM 562 O O . GLN A 1 72 ? 8.393 -3.263 8.875 1.00 89.62 72 GLN A O 1
ATOM 567 N N . ASN A 1 73 ? 9.191 -3.513 10.969 1.00 91.56 73 ASN A N 1
ATOM 568 C CA . ASN A 1 73 ? 8.189 -2.650 11.588 1.00 91.56 73 ASN A CA 1
ATOM 569 C C . ASN A 1 73 ? 8.252 -1.248 10.956 1.00 91.56 73 ASN A C 1
ATOM 571 O O . ASN A 1 73 ? 9.359 -0.733 10.754 1.00 91.56 73 ASN A O 1
ATOM 575 N N . PRO A 1 74 ? 7.105 -0.616 10.648 1.00 94.19 74 PRO A N 1
ATOM 576 C CA . PRO A 1 74 ? 7.109 0.732 10.111 1.00 94.19 74 PRO A CA 1
ATOM 577 C C . PRO A 1 74 ? 7.773 1.710 11.077 1.00 94.19 74 PRO A C 1
ATOM 579 O O . PRO A 1 74 ? 7.449 1.741 12.264 1.00 94.19 74 PRO A O 1
ATOM 582 N N . VAL A 1 75 ? 8.693 2.516 10.558 1.00 94.44 75 VAL A N 1
ATOM 583 C CA . VAL A 1 75 ? 9.378 3.563 11.322 1.00 94.44 75 VAL A CA 1
ATOM 584 C C . VAL A 1 75 ? 8.738 4.906 11.026 1.00 94.44 75 VAL A C 1
ATOM 586 O O . VAL A 1 75 ? 8.299 5.154 9.904 1.00 94.44 75 VAL A O 1
ATOM 589 N N . GLU A 1 76 ? 8.652 5.769 12.030 1.00 94.25 76 GLU A N 1
ATOM 590 C CA . GLU A 1 76 ? 8.135 7.116 11.823 1.00 94.25 76 GLU A CA 1
ATOM 591 C C . GLU A 1 76 ? 9.181 7.971 11.098 1.00 94.25 76 GLU A C 1
ATOM 593 O O . GLU A 1 76 ? 10.332 8.075 11.520 1.00 94.25 76 GLU A O 1
ATOM 598 N N . ALA A 1 77 ? 8.764 8.576 9.995 1.00 92.56 77 ALA A N 1
ATOM 599 C CA . ALA A 1 77 ? 9.502 9.552 9.220 1.00 92.56 77 ALA A CA 1
ATOM 600 C C . ALA A 1 77 ? 8.753 10.888 9.244 1.00 92.56 77 ALA A C 1
ATOM 602 O O . ALA A 1 77 ? 7.550 10.958 9.512 1.00 92.56 77 ALA A O 1
ATOM 603 N N . LYS A 1 78 ? 9.478 11.969 8.967 1.00 92.19 78 LYS A N 1
ATOM 604 C CA . LYS A 1 78 ? 8.925 13.320 8.932 1.00 92.19 78 LYS A CA 1
ATOM 605 C C . LYS A 1 78 ? 9.416 14.045 7.690 1.00 92.19 78 LYS A C 1
ATOM 607 O O . LYS A 1 78 ? 10.605 13.998 7.384 1.00 92.19 78 LYS A O 1
ATOM 612 N N . ASP A 1 79 ? 8.506 14.723 7.010 1.00 85.06 79 ASP A N 1
ATOM 613 C CA . ASP A 1 79 ? 8.802 15.623 5.901 1.00 85.06 79 ASP A CA 1
ATOM 614 C C . ASP A 1 79 ? 8.137 16.994 6.115 1.00 85.06 79 ASP A C 1
ATOM 616 O O . ASP A 1 79 ? 7.669 17.325 7.209 1.00 85.06 79 ASP A O 1
ATOM 620 N N . THR A 1 80 ? 8.130 17.821 5.070 1.00 83.38 80 THR A N 1
ATOM 621 C CA . THR A 1 80 ? 7.494 19.146 5.071 1.00 83.38 80 THR A CA 1
ATOM 622 C C . THR A 1 80 ? 5.967 19.095 5.170 1.00 83.38 80 THR A C 1
ATOM 624 O O . THR A 1 80 ? 5.362 20.093 5.552 1.00 83.38 80 THR A O 1
ATOM 627 N N . SER A 1 81 ? 5.345 17.958 4.851 1.00 77.06 81 SER A N 1
ATOM 628 C CA . SER A 1 81 ? 3.893 17.744 4.857 1.00 77.06 81 SER A CA 1
ATOM 629 C C . SER A 1 81 ? 3.391 17.103 6.155 1.00 77.06 81 SER A C 1
ATOM 631 O O . SER A 1 81 ? 2.190 17.114 6.419 1.00 77.06 81 SER A O 1
ATOM 633 N N . GLY A 1 82 ? 4.287 16.564 6.986 1.00 85.75 82 GLY A N 1
ATOM 634 C CA . GLY A 1 82 ? 3.966 16.045 8.311 1.00 85.75 82 GLY A CA 1
ATOM 635 C C . GLY A 1 82 ? 4.767 14.801 8.683 1.00 85.75 82 GLY A C 1
ATOM 636 O O . GLY A 1 82 ? 5.857 14.551 8.178 1.00 85.75 82 GLY A O 1
ATOM 637 N N . SER A 1 83 ? 4.228 14.022 9.620 1.00 90.94 83 SER A N 1
ATOM 638 C CA . SER A 1 83 ? 4.784 12.727 10.024 1.00 90.94 83 SER A CA 1
ATOM 639 C C . SER A 1 83 ? 4.023 11.579 9.368 1.00 90.94 83 SER A C 1
ATOM 641 O O . SER A 1 83 ? 2.790 11.570 9.391 1.00 90.94 83 SER A O 1
ATOM 643 N N . TYR A 1 84 ? 4.740 10.578 8.877 1.00 94.50 84 TYR A N 1
ATOM 644 C CA . TYR A 1 84 ? 4.187 9.360 8.291 1.00 94.50 84 TYR A CA 1
ATOM 645 C C . TYR A 1 84 ? 5.010 8.149 8.731 1.00 94.50 84 TYR A C 1
ATOM 647 O O . TYR A 1 84 ? 6.125 8.288 9.219 1.00 94.50 84 TYR A O 1
ATOM 655 N N . TYR A 1 85 ? 4.468 6.950 8.574 1.00 95.69 85 TYR A N 1
ATOM 656 C CA . TYR A 1 85 ? 5.212 5.714 8.785 1.00 95.69 85 TYR A CA 1
ATOM 657 C C . TYR A 1 85 ? 5.757 5.200 7.462 1.00 95.69 85 TYR A C 1
ATOM 659 O O . TYR A 1 85 ? 5.072 5.273 6.446 1.00 95.69 85 TYR A O 1
ATOM 667 N N . VAL A 1 86 ? 6.963 4.643 7.464 1.00 95.69 86 VAL A N 1
ATOM 668 C CA . VAL A 1 86 ? 7.584 4.054 6.277 1.00 95.69 86 VAL A CA 1
ATOM 669 C C . VAL A 1 86 ? 8.099 2.651 6.563 1.00 95.69 86 VAL A C 1
ATOM 671 O O . VAL A 1 86 ? 8.668 2.372 7.617 1.00 95.69 86 VAL A O 1
ATOM 674 N N . THR A 1 87 ? 7.896 1.752 5.607 1.00 96.12 87 THR A N 1
ATOM 675 C CA . THR A 1 87 ? 8.447 0.395 5.606 1.00 96.12 87 THR A CA 1
ATOM 676 C C . THR A 1 87 ? 8.737 -0.066 4.173 1.00 96.12 87 THR A C 1
ATOM 678 O O . THR A 1 87 ? 8.528 0.679 3.215 1.00 96.12 87 THR A O 1
ATOM 681 N N . LYS A 1 88 ? 9.243 -1.289 4.018 1.00 96.31 88 LYS A N 1
ATOM 682 C CA . LYS A 1 88 ? 9.559 -1.920 2.734 1.00 96.31 88 LYS A CA 1
ATOM 683 C C . LYS A 1 88 ? 8.680 -3.139 2.492 1.00 96.31 88 LYS A C 1
ATOM 685 O O . LYS A 1 88 ? 8.317 -3.848 3.432 1.00 96.31 88 LYS A O 1
ATOM 690 N N . TYR A 1 89 ? 8.366 -3.370 1.221 1.00 96.31 89 TYR A N 1
ATOM 691 C CA . TYR A 1 89 ? 7.630 -4.542 0.763 1.00 96.31 89 TYR A CA 1
ATOM 692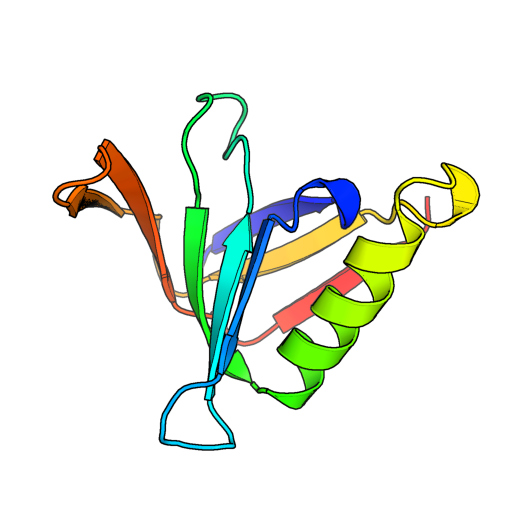 C C . TYR A 1 89 ? 8.349 -5.844 1.138 1.00 96.31 89 TYR A C 1
ATOM 694 O O . TYR A 1 89 ? 9.499 -6.040 0.769 1.00 96.31 89 TYR A O 1
ATOM 702 N N . GLY A 1 90 ? 7.661 -6.731 1.856 1.00 95.50 90 GLY A N 1
ATOM 703 C CA . GLY A 1 90 ? 8.211 -7.977 2.396 1.00 95.50 90 GLY A CA 1
ATOM 704 C C . GLY A 1 90 ? 8.026 -9.207 1.509 1.00 95.50 90 GLY A C 1
ATOM 705 O O . GLY A 1 90 ? 8.392 -10.294 1.934 1.00 95.50 90 GLY A O 1
ATOM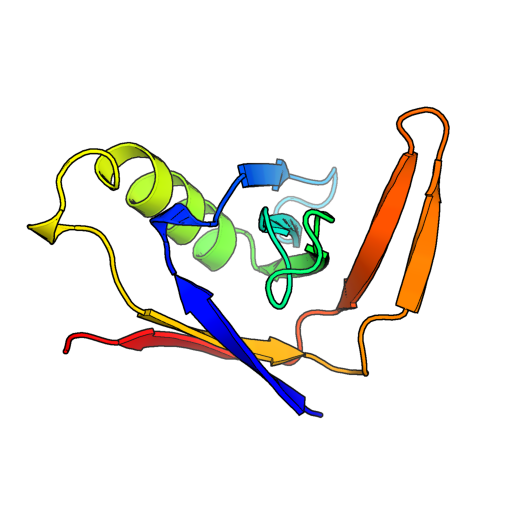 706 N N . GLY A 1 91 ? 7.468 -9.061 0.302 1.00 94.88 91 GLY A N 1
ATOM 707 C CA . GLY A 1 91 ? 7.396 -10.151 -0.682 1.00 94.88 91 GLY A CA 1
ATOM 708 C C . GLY A 1 91 ? 5.995 -10.661 -1.017 1.00 94.88 91 GLY A C 1
ATOM 709 O O . GLY A 1 91 ? 5.847 -11.344 -2.031 1.00 94.88 91 GLY A O 1
ATOM 710 N N . ARG A 1 92 ? 4.956 -10.274 -0.262 1.00 94.88 92 ARG A N 1
ATOM 711 C CA . ARG A 1 92 ? 3.575 -10.731 -0.497 1.00 94.88 92 ARG A CA 1
ATOM 712 C C . ARG A 1 92 ? 2.534 -9.641 -0.254 1.00 94.88 92 ARG A C 1
ATOM 714 O O . ARG A 1 92 ? 2.561 -8.967 0.773 1.00 94.88 92 ARG A O 1
ATOM 721 N N . ILE A 1 93 ? 1.570 -9.532 -1.167 1.00 94.44 93 ILE A N 1
ATOM 722 C CA . ILE A 1 93 ? 0.284 -8.849 -0.969 1.00 94.44 93 ILE A CA 1
ATOM 723 C C . ILE A 1 93 ? -0.821 -9.815 -1.394 1.00 94.44 93 ILE A C 1
ATOM 725 O O . ILE A 1 93 ? -0.765 -10.375 -2.486 1.00 94.44 93 ILE A O 1
ATOM 729 N N . GLU A 1 94 ? -1.828 -9.987 -0.546 1.00 93.69 94 GLU A N 1
ATOM 730 C CA . GLU A 1 94 ? -3.018 -10.780 -0.836 1.00 93.69 94 GLU A CA 1
ATOM 731 C C . GLU A 1 94 ? -4.262 -9.914 -0.776 1.00 93.69 94 GLU A C 1
ATOM 733 O O . GLU A 1 94 ? -4.451 -9.149 0.170 1.00 93.69 94 GLU A O 1
ATOM 738 N N . ILE A 1 95 ? -5.137 -10.096 -1.759 1.00 91.12 95 ILE A N 1
ATOM 739 C CA . ILE A 1 95 ? -6.486 -9.544 -1.750 1.00 91.12 95 ILE A CA 1
ATOM 740 C C . ILE A 1 95 ? -7.403 -10.651 -1.236 1.00 91.12 95 ILE A C 1
ATOM 742 O O . ILE A 1 95 ? -7.506 -11.706 -1.863 1.00 91.12 95 ILE A O 1
ATOM 746 N N . ARG A 1 96 ? -8.047 -10.431 -0.090 1.00 88.69 96 ARG A N 1
ATOM 747 C CA . ARG A 1 96 ? -8.934 -11.409 0.547 1.00 88.69 96 ARG A CA 1
ATOM 748 C C . ARG A 1 96 ? -10.391 -10.970 0.410 1.00 88.69 96 ARG A C 1
ATOM 750 O O . ARG A 1 96 ? -10.727 -9.801 0.607 1.00 88.69 96 ARG A O 1
ATOM 757 N N . ASN A 1 97 ? -11.249 -11.922 0.045 1.00 72.31 97 ASN A N 1
ATOM 758 C CA . ASN A 1 97 ? -12.698 -11.770 0.134 1.00 72.31 97 ASN A CA 1
ATOM 759 C C . ASN A 1 97 ? -13.140 -12.238 1.523 1.00 72.31 97 ASN A C 1
ATOM 761 O O . ASN A 1 97 ? -12.723 -13.315 1.948 1.00 72.31 97 ASN A O 1
ATOM 765 N N . TYR A 1 98 ? -13.954 -11.423 2.195 1.00 57.88 98 TYR A N 1
ATOM 766 C CA . TYR A 1 98 ? -14.778 -11.894 3.309 1.00 57.88 98 TYR A CA 1
ATOM 767 C C . TYR A 1 98 ? -15.893 -12.799 2.789 1.00 57.88 98 TYR A C 1
ATOM 769 O O . TYR A 1 98 ? -16.400 -12.506 1.677 1.00 57.88 98 TYR A O 1
#